Protein AF-A0A7L3LVE0-F1 (afdb_monomer)

Radius of gyration: 23.13 Å; Cα contacts (8 Å, |Δi|>4): 165; chains: 1; bounding box: 66×44×45 Å

Nearest PDB structures (foldseek):
  6qeu-assembly1_A  TM=5.286E-01  e=5.555E-09  Gallus gallus
  6qes-assembly1_A  TM=9.342E-01  e=1.674E-04  Gallus gallus
  2nlc-assembly1_A  TM=8.809E-01  e=3.636E-02  Homo sapiens
  2nle-assembly1_A  TM=8.975E-01  e=7.842E-02  Homo sapiens

Solvent-accessible surface area (backbone atoms only — not comparable to full-atom values): 6239 Å² total; per-residue (Å²): 134,84,88,87,78,82,91,73,92,66,84,82,72,74,73,85,83,84,82,83,78,78,69,42,71,45,36,51,52,29,46,74,64,70,20,47,78,36,78,48,95,66,49,62,85,71,28,41,70,63,64,46,8,65,84,67,66,21,22,12,25,26,51,49,80,72,72,52,37,40,14,62,82,76,73,24,47,71,39,57,69,87,61,86,58,91,37,78,47,87,26,50,38,98,50,88,73,31,41,14,25,84

Sequence (102 aa):
FSRRKTMRNAPVRIPFFLVGLSLPRDTLRCLGYHGFCFQSKSCPRPFAAFGTCSWNRKTCCIDTTSNFHTCHGKGGHCVPPEIKCHHEQVGLCPKGEWKCCT

Structure (mmCIF, N/CA/C/O backbone):
data_AF-A0A7L3LVE0-F1
#
_entry.id   AF-A0A7L3LVE0-F1
#
loop_
_atom_site.group_PDB
_atom_site.id
_atom_site.type_symbol
_atom_site.label_atom_id
_atom_site.label_alt_id
_atom_site.label_comp_id
_atom_site.label_asym_id
_atom_site.label_entity_id
_atom_site.label_seq_id
_atom_site.pdbx_PDB_ins_code
_atom_site.Cartn_x
_atom_site.Cartn_y
_atom_site.Cartn_z
_atom_site.occupancy
_atom_site.B_iso_or_equiv
_atom_site.auth_seq_id
_atom_site.auth_comp_id
_atom_site.auth_asym_id
_atom_site.auth_atom_id
_atom_site.pdbx_PDB_model_num
ATOM 1 N N . PHE A 1 1 ? -50.320 32.110 25.384 1.00 35.44 1 PHE A N 1
ATOM 2 C CA . PHE A 1 1 ? -50.529 30.712 24.960 1.00 35.44 1 PHE A CA 1
ATOM 3 C C . PHE A 1 1 ? -50.964 30.685 23.491 1.00 35.44 1 PHE A C 1
ATOM 5 O O . PHE A 1 1 ? -51.900 31.385 23.142 1.00 35.44 1 PHE A O 1
ATOM 12 N N . SER A 1 2 ? -50.230 29.936 22.659 1.00 35.44 2 SER A N 1
ATOM 13 C CA . SER A 1 2 ? -50.549 29.413 21.312 1.00 35.44 2 SER A CA 1
ATOM 14 C C . SER A 1 2 ? -51.183 30.304 20.227 1.00 35.44 2 SER A C 1
ATOM 16 O O . SER A 1 2 ? -52.397 30.472 20.158 1.00 35.44 2 SER A O 1
ATOM 18 N N . ARG A 1 3 ? -50.360 30.708 19.243 1.00 37.22 3 ARG A N 1
ATOM 19 C CA . ARG A 1 3 ? -50.806 31.081 17.887 1.00 37.22 3 ARG A CA 1
ATOM 20 C C . ARG A 1 3 ? -50.915 29.820 17.017 1.00 37.22 3 ARG A C 1
ATOM 22 O O . ARG A 1 3 ? -49.897 29.231 16.672 1.00 37.22 3 ARG A O 1
ATOM 29 N N . ARG A 1 4 ? -52.131 29.447 16.604 1.00 44.16 4 ARG A N 1
ATOM 30 C CA . ARG A 1 4 ? -52.355 28.606 15.414 1.00 44.16 4 ARG A CA 1
ATOM 31 C C . ARG A 1 4 ? -52.342 29.511 14.181 1.00 44.16 4 ARG A C 1
ATOM 33 O O . ARG A 1 4 ? -53.167 30.416 14.099 1.00 44.16 4 ARG A O 1
ATOM 40 N N . LYS A 1 5 ? -51.467 29.249 13.207 1.00 41.22 5 LYS A N 1
ATOM 41 C CA . LYS A 1 5 ? -51.686 29.660 11.812 1.00 41.22 5 LYS A CA 1
ATOM 42 C C . LYS A 1 5 ? -51.347 28.502 10.872 1.00 41.22 5 LYS A C 1
ATOM 44 O O . LYS A 1 5 ? -50.209 28.071 10.757 1.00 41.22 5 LYS A O 1
ATOM 49 N N . THR A 1 6 ? -52.431 28.024 10.277 1.00 39.88 6 THR A N 1
ATOM 50 C CA . THR A 1 6 ? -52.636 27.183 9.095 1.00 39.88 6 THR A CA 1
ATOM 51 C C . THR A 1 6 ? -51.527 27.178 8.042 1.00 39.88 6 THR A C 1
ATOM 53 O O . THR A 1 6 ? -51.090 28.231 7.576 1.00 39.88 6 THR A O 1
ATOM 56 N N . MET A 1 7 ? -51.196 25.958 7.611 1.00 43.03 7 MET A N 1
ATOM 57 C CA . MET A 1 7 ? -50.393 25.613 6.441 1.00 43.03 7 MET A CA 1
ATOM 58 C C . MET A 1 7 ? -51.000 26.175 5.145 1.00 43.03 7 MET A C 1
ATOM 60 O O . MET A 1 7 ? -52.186 25.992 4.876 1.00 43.03 7 MET A O 1
ATOM 64 N N . ARG A 1 8 ? -50.166 26.803 4.312 1.00 43.59 8 ARG A N 1
ATOM 65 C CA . ARG A 1 8 ? -50.382 26.911 2.863 1.00 43.59 8 ARG A CA 1
ATOM 66 C C . ARG A 1 8 ? -49.159 26.333 2.169 1.00 43.59 8 ARG A C 1
ATOM 68 O O . ARG A 1 8 ? -48.033 26.646 2.543 1.00 43.59 8 ARG A O 1
ATOM 75 N N . ASN A 1 9 ? -49.433 25.463 1.203 1.00 44.81 9 ASN A N 1
ATOM 76 C CA . ASN A 1 9 ? -48.484 24.696 0.410 1.00 44.81 9 ASN A CA 1
ATOM 77 C C . ASN A 1 9 ? -47.381 25.580 -0.184 1.00 44.81 9 ASN A C 1
ATOM 79 O O . ASN A 1 9 ? -47.632 26.371 -1.091 1.00 44.81 9 ASN A O 1
ATOM 83 N N . ALA A 1 10 ? -46.160 25.406 0.315 1.00 45.78 10 ALA A N 1
ATOM 84 C CA . ALA A 1 10 ? -44.954 25.745 -0.422 1.00 45.78 10 ALA A CA 1
ATOM 85 C C . ALA A 1 10 ? -44.569 24.522 -1.271 1.00 45.78 10 ALA A C 1
ATOM 87 O O . ALA A 1 10 ? -44.758 23.395 -0.802 1.00 45.78 10 ALA A O 1
ATOM 88 N N . PRO A 1 11 ? -44.045 24.702 -2.497 1.00 43.03 11 PRO A N 1
ATOM 89 C CA . PRO A 1 11 ? -43.507 23.591 -3.269 1.00 43.03 11 PRO A CA 1
ATOM 90 C C . PRO A 1 11 ? -42.501 22.851 -2.391 1.00 43.03 11 PRO A C 1
ATOM 92 O O . PRO A 1 11 ? -41.612 23.477 -1.807 1.00 43.03 11 PRO A O 1
ATOM 95 N N . VAL A 1 12 ? -42.682 21.536 -2.263 1.00 48.25 12 VAL A N 1
ATOM 96 C CA . VAL A 1 12 ? -41.760 20.646 -1.560 1.00 48.25 12 VAL A CA 1
ATOM 97 C C . VAL A 1 12 ? -40.427 20.732 -2.296 1.00 48.25 12 VAL A C 1
ATOM 99 O O . VAL A 1 12 ? -40.151 19.985 -3.229 1.00 48.25 12 VAL A O 1
ATOM 102 N N . ARG A 1 13 ? -39.592 21.695 -1.901 1.00 46.38 13 ARG A N 1
ATOM 103 C CA . ARG A 1 13 ? -38.156 21.630 -2.116 1.00 46.38 13 ARG A CA 1
ATOM 104 C C . ARG A 1 13 ? -37.719 20.429 -1.306 1.00 46.38 13 ARG A C 1
ATOM 106 O O . ARG A 1 13 ? -37.521 20.553 -0.102 1.00 46.38 13 ARG A O 1
ATOM 113 N N . ILE A 1 14 ? -37.669 19.274 -1.969 1.00 53.06 14 ILE A N 1
ATOM 114 C CA . ILE A 1 14 ? -37.029 18.066 -1.462 1.00 53.06 14 ILE A CA 1
ATOM 115 C C . ILE A 1 14 ? -35.660 18.539 -0.982 1.00 53.06 14 ILE A C 1
ATOM 117 O O . ILE A 1 14 ? -34.842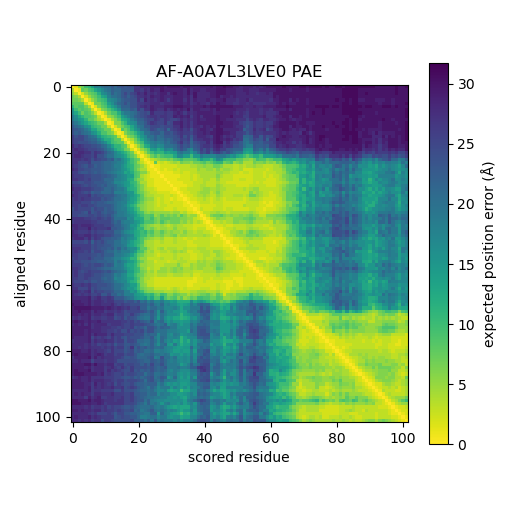 18.956 -1.810 1.00 53.06 14 ILE A O 1
ATOM 121 N N . PRO A 1 15 ? -35.425 18.615 0.335 1.00 39.47 15 PRO A N 1
ATOM 122 C CA . PRO A 1 15 ? -34.136 19.044 0.794 1.00 39.47 15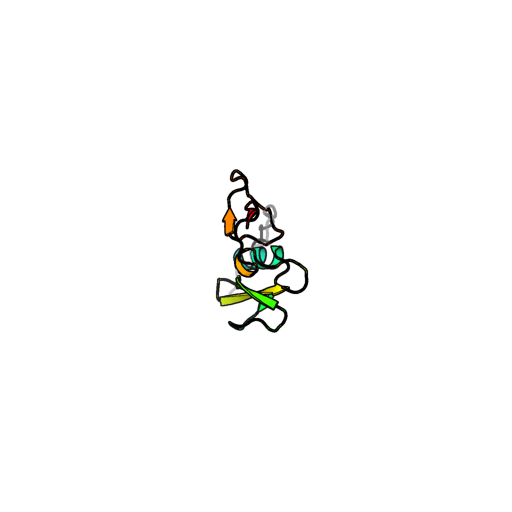 PRO A CA 1
ATOM 123 C C . PRO A 1 15 ? -33.205 17.895 0.429 1.00 39.47 15 PRO A C 1
ATOM 125 O O . PRO A 1 15 ? -33.509 16.725 0.660 1.00 39.47 15 PRO A O 1
ATOM 128 N N . PHE A 1 16 ? -32.112 18.241 -0.229 1.00 43.69 16 PHE A N 1
ATOM 129 C CA . PHE A 1 16 ? -31.069 17.344 -0.703 1.00 43.69 16 PHE A CA 1
ATOM 130 C C . PHE A 1 16 ? -30.313 16.736 0.504 1.00 43.69 16 PHE A C 1
ATOM 132 O O . PHE A 1 16 ? -29.112 16.909 0.661 1.00 43.69 16 PHE A O 1
ATOM 139 N N . PHE A 1 17 ? -31.014 16.071 1.425 1.00 40.09 17 PHE A N 1
ATOM 140 C CA . PHE A 1 17 ? -30.453 15.379 2.584 1.00 40.09 17 PHE A CA 1
ATOM 141 C C . PHE A 1 17 ? -30.149 13.925 2.213 1.00 40.09 17 PHE A C 1
ATOM 143 O O . PHE A 1 17 ? -30.757 12.996 2.728 1.00 40.09 17 PHE A O 1
ATOM 150 N N . LEU A 1 18 ? -29.182 13.734 1.314 1.00 46.06 18 LEU A N 1
ATOM 151 C CA . LEU A 1 18 ? -28.452 12.467 1.157 1.00 46.06 18 LEU A CA 1
ATOM 152 C C . LEU A 1 18 ? -26.950 12.718 0.922 1.00 46.06 18 LEU A C 1
ATOM 154 O O . LEU A 1 18 ? -26.293 11.983 0.195 1.00 46.06 18 LEU A O 1
ATOM 158 N N . VAL A 1 19 ? -26.374 13.762 1.525 1.00 46.69 19 VAL A N 1
ATOM 159 C CA . VAL A 1 19 ? -24.931 14.048 1.423 1.00 46.69 19 VAL A CA 1
ATOM 160 C C . VAL A 1 19 ? -24.346 14.162 2.827 1.00 46.69 19 VAL A C 1
ATOM 162 O O . VAL A 1 19 ? -24.137 15.251 3.345 1.00 46.69 19 VAL A O 1
ATOM 165 N N . GLY A 1 20 ? -24.157 13.025 3.498 1.00 46.66 20 GLY A N 1
ATOM 166 C CA . GLY A 1 20 ? -2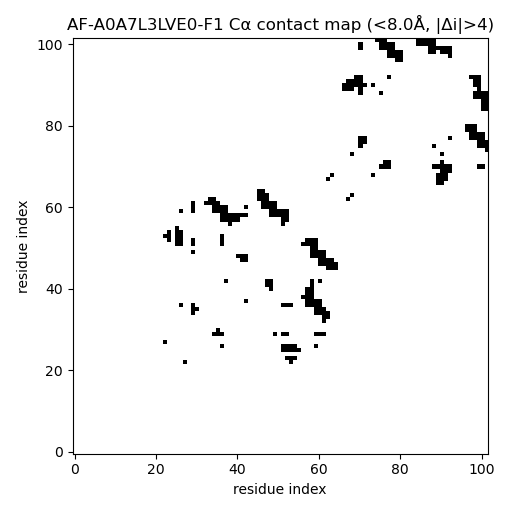3.646 13.023 4.877 1.00 46.66 20 GLY A CA 1
ATOM 167 C C . GLY A 1 20 ? -22.986 11.734 5.362 1.00 46.66 20 GLY A C 1
ATOM 168 O O . GLY A 1 20 ? -22.599 11.660 6.520 1.00 46.66 20 GLY A O 1
ATOM 169 N N . LEU A 1 21 ? -22.835 10.727 4.499 1.00 49.28 21 LEU A N 1
ATOM 170 C CA . LEU A 1 21 ? -22.185 9.447 4.815 1.00 49.28 21 LEU A CA 1
ATOM 171 C C . LEU A 1 21 ? -21.197 9.035 3.713 1.00 49.28 21 LEU A C 1
ATOM 173 O O . LEU A 1 21 ? -20.955 7.854 3.483 1.00 49.28 21 LEU A O 1
ATOM 177 N N . SER A 1 22 ? -20.621 9.999 2.992 1.00 60.75 22 SER A N 1
ATOM 178 C CA . SER A 1 22 ? -19.516 9.694 2.085 1.00 60.75 22 SER A CA 1
ATOM 179 C C . SER A 1 22 ? -18.334 9.210 2.921 1.00 60.75 22 SER A C 1
ATOM 181 O O . SER A 1 22 ? -17.810 9.966 3.744 1.00 60.75 22 SER A O 1
ATOM 183 N N . LEU A 1 23 ? -17.944 7.946 2.732 1.00 66.19 23 LEU A N 1
ATOM 184 C CA . LEU A 1 23 ? -16.758 7.379 3.364 1.00 66.19 23 LEU A CA 1
ATOM 185 C C . LEU A 1 23 ? -15.559 8.323 3.149 1.00 66.19 23 LEU A C 1
ATOM 187 O O . LEU A 1 23 ? -15.414 8.876 2.053 1.00 66.19 23 LEU A O 1
ATOM 191 N N . PRO A 1 24 ? -14.685 8.489 4.157 1.00 79.94 24 PRO A N 1
ATOM 192 C CA . PRO A 1 24 ? -13.471 9.283 4.019 1.00 79.94 24 PRO A CA 1
ATOM 193 C C . PRO A 1 24 ? -12.688 8.868 2.769 1.00 79.94 24 PRO A C 1
ATOM 195 O O . PRO A 1 24 ? -12.628 7.683 2.434 1.00 79.94 24 PRO A O 1
ATOM 198 N N . ARG A 1 25 ? -12.092 9.833 2.061 1.00 81.50 25 ARG A N 1
ATOM 199 C CA . ARG A 1 25 ? -11.398 9.585 0.781 1.00 81.50 25 ARG A CA 1
ATOM 200 C C . ARG A 1 25 ? -10.275 8.551 0.922 1.00 81.50 25 ARG A C 1
ATOM 202 O O . ARG A 1 25 ? -10.044 7.752 0.021 1.00 81.50 25 ARG A O 1
ATOM 209 N N . ASP A 1 26 ? -9.613 8.552 2.070 1.00 80.38 26 ASP A N 1
ATOM 210 C CA . ASP A 1 26 ? -8.616 7.580 2.513 1.00 80.38 26 ASP A CA 1
ATOM 211 C C . ASP A 1 26 ? -9.214 6.183 2.750 1.00 80.38 26 ASP A C 1
ATOM 213 O O . ASP A 1 26 ? -8.626 5.183 2.340 1.00 80.38 26 ASP A O 1
ATOM 217 N N . THR A 1 27 ? -10.420 6.099 3.313 1.00 81.88 27 THR A N 1
ATOM 218 C CA . THR A 1 27 ? -11.155 4.832 3.454 1.00 81.88 27 THR A CA 1
ATOM 219 C C . THR A 1 27 ? -11.604 4.283 2.101 1.00 81.88 27 THR A C 1
ATOM 221 O O . THR A 1 27 ? -11.424 3.097 1.844 1.00 81.88 27 THR A O 1
ATOM 224 N N . LEU A 1 28 ? -12.133 5.128 1.210 1.00 83.25 28 LEU A N 1
ATOM 225 C CA . LEU A 1 28 ? -12.496 4.719 -0.154 1.00 83.25 28 LEU A CA 1
ATOM 226 C C . LEU A 1 28 ? -11.281 4.200 -0.921 1.00 83.25 28 LEU A C 1
ATOM 228 O O . LEU A 1 28 ? -11.349 3.159 -1.567 1.00 83.25 28 LEU A O 1
ATOM 232 N N . ARG A 1 29 ? -10.148 4.896 -0.803 1.00 81.00 29 ARG A N 1
ATOM 233 C CA . ARG A 1 29 ? -8.885 4.468 -1.400 1.00 81.00 29 ARG A CA 1
ATOM 234 C C . ARG A 1 29 ? -8.422 3.123 -0.837 1.00 81.00 29 ARG A C 1
ATOM 236 O O . ARG A 1 29 ? -8.009 2.279 -1.616 1.00 81.00 29 ARG A O 1
ATOM 243 N N . CYS A 1 30 ? -8.528 2.906 0.475 1.00 84.44 30 CYS A N 1
ATOM 244 C CA . CYS A 1 30 ? -8.194 1.627 1.106 1.00 84.44 30 CYS A CA 1
ATOM 245 C C . CYS A 1 30 ? -9.043 0.467 0.562 1.00 84.44 30 CYS A C 1
ATOM 247 O O . CYS A 1 30 ? -8.502 -0.563 0.165 1.00 84.44 30 CYS A O 1
ATOM 249 N N . LEU A 1 31 ? -10.361 0.669 0.471 1.00 81.88 31 LEU A N 1
ATOM 250 C CA . LEU A 1 31 ? -11.291 -0.316 -0.086 1.00 81.88 31 LEU A CA 1
ATOM 251 C C . LEU A 1 31 ? -11.015 -0.601 -1.569 1.00 81.88 31 LEU A C 1
ATOM 253 O O . LEU A 1 31 ? -11.130 -1.744 -1.999 1.00 81.88 31 LEU A O 1
ATOM 257 N N . GLY A 1 32 ? -10.601 0.413 -2.339 1.00 77.12 32 GLY A N 1
ATOM 258 C CA . GLY A 1 32 ? -10.193 0.252 -3.739 1.00 77.12 32 GLY A CA 1
ATOM 259 C C . GLY A 1 32 ? -8.969 -0.652 -3.930 1.00 77.12 32 GLY A C 1
ATOM 260 O O . GLY A 1 32 ? -8.818 -1.249 -4.988 1.00 77.12 32 GLY A O 1
ATOM 261 N N . TYR A 1 33 ? -8.132 -0.806 -2.900 1.00 73.69 33 TYR A N 1
ATOM 262 C CA . TYR A 1 33 ? -7.020 -1.763 -2.875 1.00 73.69 33 TYR A CA 1
ATOM 263 C C . TYR A 1 33 ? -7.407 -3.111 -2.247 1.00 73.69 33 TYR A C 1
ATOM 265 O O . TYR A 1 33 ? -6.532 -3.845 -1.794 1.00 73.69 33 TYR A O 1
ATOM 273 N N . HIS A 1 34 ? -8.707 -3.425 -2.164 1.00 78.06 34 HIS A N 1
ATOM 274 C CA . HIS A 1 34 ? -9.234 -4.597 -1.451 1.00 78.06 34 HIS A CA 1
ATOM 275 C C . HIS A 1 34 ? -8.788 -4.667 0.022 1.00 78.06 34 HIS A C 1
ATOM 277 O O . HIS A 1 34 ? -8.765 -5.733 0.634 1.00 78.06 34 HIS A O 1
ATOM 283 N N . GLY A 1 35 ? -8.422 -3.519 0.597 1.00 81.62 35 GLY A N 1
ATOM 284 C CA . GLY A 1 35 ? -8.022 -3.398 1.988 1.00 81.62 35 GLY A CA 1
ATOM 285 C C . GLY A 1 35 ? -9.194 -3.096 2.908 1.00 81.62 35 GLY A C 1
ATOM 286 O O . GLY A 1 35 ? -10.263 -2.662 2.481 1.00 81.62 35 GLY A O 1
ATOM 287 N N . PHE A 1 36 ? -8.971 -3.267 4.206 1.00 86.31 36 PHE A N 1
ATOM 288 C CA . PHE A 1 36 ? -9.919 -2.896 5.249 1.00 86.31 36 PHE A CA 1
ATOM 289 C C . PHE A 1 36 ? -9.281 -1.970 6.282 1.00 86.31 36 PHE A C 1
ATOM 291 O O . PHE A 1 36 ? -8.070 -1.955 6.495 1.00 86.31 36 PHE A O 1
ATOM 298 N N . CYS A 1 37 ? -10.117 -1.192 6.963 1.00 88.25 37 CYS A N 1
ATOM 299 C CA . CYS A 1 37 ? -9.668 -0.315 8.034 1.00 88.25 37 CYS A CA 1
ATOM 300 C C . CYS A 1 37 ? -9.555 -1.048 9.363 1.00 88.25 37 CYS A C 1
ATOM 302 O O . CYS A 1 37 ? -10.569 -1.418 9.956 1.00 88.25 37 CYS A O 1
ATOM 304 N N . PHE A 1 38 ? -8.338 -1.154 9.882 1.00 90.62 38 PHE A N 1
ATOM 305 C CA . PHE A 1 38 ? -8.060 -1.734 11.185 1.00 90.62 38 PHE A CA 1
ATOM 306 C C . PHE A 1 38 ? -7.755 -0.657 12.221 1.00 90.62 38 PHE A C 1
ATOM 308 O O . PHE A 1 38 ? -7.047 0.314 11.960 1.00 90.62 38 PHE A O 1
ATOM 315 N N . GLN A 1 39 ? -8.319 -0.805 13.417 1.00 86.00 39 GLN A N 1
ATOM 316 C CA . GLN A 1 39 ? -8.208 0.216 14.458 1.00 86.00 39 GLN A CA 1
ATOM 317 C C . GLN A 1 39 ? -6.793 0.330 15.041 1.00 86.00 39 GLN A C 1
ATOM 319 O O . GLN A 1 39 ? -6.410 1.402 15.503 1.00 86.00 39 GLN A O 1
ATOM 324 N N . SER A 1 40 ? -6.010 -0.745 14.996 1.00 85.38 40 SER A N 1
ATOM 325 C CA . SER A 1 40 ? -4.644 -0.769 15.519 1.00 85.38 40 SER A CA 1
ATOM 326 C C . SER A 1 40 ? -3.623 -0.289 14.490 1.00 85.38 40 SER A C 1
ATOM 328 O O . SER A 1 40 ? -3.864 -0.319 13.285 1.00 85.38 40 SER A O 1
ATOM 330 N N . LYS A 1 41 ? -2.432 0.093 14.968 1.00 75.56 41 LYS A N 1
ATOM 331 C CA . LYS A 1 41 ? -1.282 0.464 14.119 1.00 75.56 41 LYS A CA 1
ATOM 332 C C . LYS A 1 41 ? -0.672 -0.716 13.351 1.00 75.56 41 LYS A C 1
ATOM 334 O O . LYS A 1 41 ? 0.075 -0.510 12.403 1.00 75.56 41 LYS A O 1
ATOM 339 N N . SER A 1 42 ? -0.975 -1.941 13.773 1.00 79.06 42 SER A N 1
ATOM 340 C CA . SER A 1 42 ? -0.408 -3.172 13.225 1.00 79.06 42 SER A CA 1
ATOM 341 C C . SER A 1 42 ? -1.524 -4.033 12.656 1.00 79.06 42 SER A C 1
ATOM 343 O O . SER A 1 42 ? -2.501 -4.307 13.352 1.00 79.06 42 SER A O 1
ATOM 345 N N . CYS A 1 43 ? -1.378 -4.451 11.401 1.00 83.06 43 CYS A N 1
ATOM 346 C CA . CYS A 1 43 ? -2.325 -5.347 10.753 1.00 83.06 43 CYS A CA 1
ATOM 347 C C . CYS A 1 43 ? -2.122 -6.791 11.235 1.00 83.06 43 CYS A C 1
ATOM 349 O O . CYS A 1 43 ? -0.978 -7.205 11.451 1.00 83.06 43 CYS A O 1
ATOM 351 N N . PRO A 1 44 ? -3.203 -7.568 11.415 1.00 82.88 44 PRO A N 1
ATOM 352 C CA . PRO A 1 44 ? -3.081 -8.995 11.676 1.00 82.88 44 PRO A CA 1
ATOM 353 C C . PRO A 1 44 ? -2.479 -9.689 10.452 1.00 82.88 44 PRO A C 1
ATOM 355 O O . PRO A 1 44 ? -2.757 -9.304 9.319 1.00 82.88 44 PRO A O 1
ATOM 358 N N . ARG A 1 45 ? -1.679 -10.739 10.656 1.00 78.31 45 ARG A N 1
ATOM 359 C CA . ARG A 1 45 ? -1.236 -11.577 9.533 1.00 78.31 45 ARG A CA 1
ATOM 360 C C . ARG A 1 45 ? -2.457 -12.286 8.917 1.00 78.31 45 ARG A C 1
ATOM 362 O O . ARG A 1 45 ? -3.324 -12.712 9.678 1.00 78.31 45 ARG A O 1
ATOM 369 N N . PRO A 1 46 ? -2.531 -12.425 7.583 1.00 74.94 46 PRO A N 1
ATOM 370 C CA . PRO A 1 46 ? -1.485 -12.144 6.597 1.00 74.94 46 PRO A CA 1
ATOM 371 C C . PRO A 1 46 ? -1.630 -10.773 5.892 1.00 74.94 46 PRO A C 1
ATOM 373 O O . PRO A 1 46 ? -1.213 -10.597 4.747 1.00 74.94 46 PRO A O 1
ATOM 376 N N . PHE A 1 47 ? -2.224 -9.786 6.562 1.00 80.56 47 PHE A N 1
ATOM 377 C CA . PHE A 1 47 ? -2.448 -8.450 6.016 1.00 80.56 47 PHE A CA 1
ATOM 378 C C . PHE A 1 47 ? -1.287 -7.511 6.357 1.00 80.56 47 PHE A C 1
ATOM 380 O O . PHE A 1 47 ? -0.749 -7.546 7.467 1.00 80.56 47 PHE A O 1
ATOM 387 N N . ALA A 1 48 ? -0.918 -6.636 5.422 1.00 80.94 48 ALA A N 1
ATOM 388 C CA . ALA A 1 48 ? 0.113 -5.625 5.637 1.00 80.94 48 ALA A CA 1
ATOM 389 C C . ALA A 1 48 ? -0.487 -4.224 5.739 1.00 80.94 48 ALA A C 1
ATOM 391 O O . ALA A 1 48 ? -1.488 -3.903 5.097 1.00 80.94 48 ALA A O 1
ATOM 392 N N . ALA A 1 49 ? 0.160 -3.380 6.542 1.00 84.44 49 ALA A N 1
ATOM 393 C CA . ALA A 1 49 ? -0.204 -1.979 6.665 1.00 84.44 49 ALA A CA 1
ATOM 394 C C . ALA A 1 49 ? 0.136 -1.225 5.373 1.00 84.44 49 ALA A C 1
ATOM 396 O O . ALA A 1 49 ? 1.284 -1.207 4.930 1.00 84.44 49 ALA A O 1
ATOM 397 N N . PHE A 1 50 ? -0.866 -0.575 4.794 1.00 77.06 50 PHE A N 1
ATOM 398 C CA . PHE A 1 50 ? -0.787 0.183 3.554 1.00 77.06 50 PHE A CA 1
ATOM 399 C C . PHE A 1 50 ? -1.385 1.577 3.747 1.00 77.06 50 PHE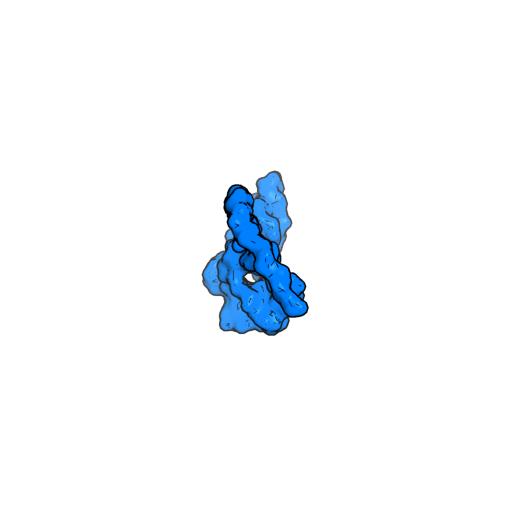 A C 1
ATOM 401 O O . PHE A 1 50 ? -2.475 1.905 3.283 1.00 77.06 50 PHE A O 1
ATOM 408 N N . GLY A 1 51 ? -0.656 2.416 4.480 1.00 82.44 51 GLY A N 1
ATOM 409 C CA . GLY A 1 51 ? -1.113 3.755 4.838 1.00 82.44 51 GLY A CA 1
ATOM 410 C C . GLY A 1 51 ? -2.238 3.739 5.875 1.00 82.44 51 GLY A C 1
ATOM 411 O O . GLY A 1 51 ? -2.366 2.820 6.687 1.00 82.44 51 GLY A O 1
ATOM 412 N N . THR A 1 52 ? -3.046 4.793 5.869 1.00 85.12 52 THR A N 1
ATOM 413 C CA . THR A 1 52 ? -4.042 5.068 6.906 1.00 85.12 52 THR A CA 1
ATOM 414 C C . THR A 1 52 ? -5.423 5.311 6.308 1.00 85.12 52 THR A C 1
ATOM 416 O O . THR A 1 52 ? -5.560 5.632 5.130 1.00 85.12 52 THR A O 1
ATOM 419 N N . CYS A 1 53 ? -6.456 5.139 7.125 1.00 83.81 53 CYS A N 1
ATOM 420 C CA . CYS A 1 53 ? -7.842 5.369 6.752 1.00 83.81 53 CYS A CA 1
ATOM 421 C C . CYS A 1 53 ? -8.663 5.937 7.929 1.00 83.81 53 CYS A C 1
ATOM 423 O O . CYS A 1 53 ? -8.159 6.072 9.050 1.00 83.81 53 CYS A O 1
ATOM 425 N N . SER A 1 54 ? -9.942 6.261 7.702 1.00 85.19 54 SER A N 1
ATOM 426 C CA . SER A 1 54 ? -10.813 6.926 8.678 1.00 85.19 54 SER A CA 1
ATOM 427 C C . SER A 1 54 ? -10.226 8.241 9.227 1.00 85.19 54 SER A C 1
ATOM 429 O O . SER A 1 54 ? -10.076 8.390 10.444 1.00 85.19 54 SER A O 1
ATOM 431 N N . TRP A 1 55 ? -9.901 9.188 8.341 1.00 82.75 55 TRP A N 1
ATOM 432 C CA . TRP A 1 55 ? -9.216 10.452 8.657 1.00 82.75 55 TRP A CA 1
ATOM 433 C C . TRP A 1 55 ? -7.849 10.238 9.310 1.00 82.75 55 TRP A C 1
ATOM 435 O O . TRP A 1 55 ? -7.511 10.875 10.308 1.00 82.75 55 TRP A O 1
ATOM 445 N N . ASN A 1 56 ? -7.069 9.306 8.767 1.00 79.75 56 ASN A N 1
ATOM 446 C CA . ASN A 1 56 ? -5.748 8.931 9.277 1.00 79.75 56 ASN A CA 1
ATOM 447 C C . ASN A 1 56 ? -5.719 8.379 10.717 1.00 79.75 56 ASN A C 1
ATOM 449 O O . ASN A 1 56 ? -4.658 8.316 11.335 1.00 79.75 56 ASN A O 1
ATOM 453 N N . ARG A 1 57 ? -6.870 7.978 11.272 1.00 84.06 57 ARG A N 1
ATOM 454 C CA . ARG A 1 57 ? -6.963 7.443 12.644 1.00 84.06 57 ARG A CA 1
ATOM 455 C C . ARG A 1 57 ? -6.789 5.931 12.720 1.00 84.06 57 ARG A C 1
ATOM 457 O O . ARG A 1 57 ? -6.510 5.408 13.793 1.00 84.06 57 ARG A O 1
ATOM 464 N N . LYS A 1 58 ? -7.013 5.238 11.607 1.00 89.38 58 LYS A N 1
ATOM 465 C CA . LYS A 1 58 ? -6.953 3.781 11.482 1.00 89.38 58 LYS A CA 1
ATOM 466 C C . LYS A 1 58 ? -5.898 3.399 10.452 1.00 89.38 58 LYS A C 1
ATOM 468 O O . LYS A 1 58 ? -5.536 4.209 9.600 1.00 89.38 58 LYS A O 1
ATOM 473 N N . THR A 1 59 ? -5.429 2.164 10.511 1.00 88.06 59 THR A N 1
ATOM 474 C CA . THR A 1 59 ? -4.483 1.618 9.535 1.00 88.06 59 THR A CA 1
ATOM 475 C C . THR A 1 59 ? -5.261 0.948 8.417 1.00 88.06 59 THR A C 1
ATOM 477 O O . THR A 1 59 ? -6.197 0.195 8.684 1.00 88.06 59 THR A O 1
ATOM 480 N N . CYS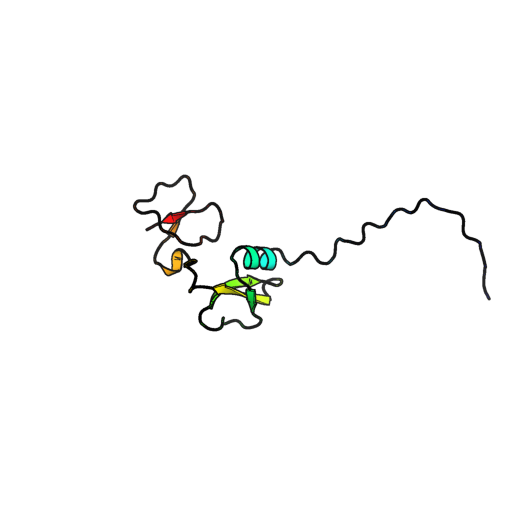 A 1 60 ? -4.896 1.215 7.167 1.00 88.12 60 CYS A N 1
ATOM 481 C CA . CYS A 1 60 ? -5.425 0.443 6.052 1.00 88.12 60 CYS A CA 1
ATOM 482 C C . CYS A 1 60 ? -4.632 -0.862 5.950 1.00 88.12 60 CYS A C 1
ATOM 484 O O . CYS A 1 60 ? -3.412 -0.825 5.818 1.00 88.12 60 CYS A O 1
ATOM 486 N N . CYS A 1 61 ? -5.305 -2.001 6.045 1.00 87.44 61 CYS A N 1
ATOM 487 C CA . CYS A 1 61 ? -4.704 -3.323 5.966 1.00 87.44 61 CYS A CA 1
ATOM 488 C C . CYS A 1 61 ? -5.112 -3.979 4.654 1.00 87.44 61 CYS A C 1
ATOM 490 O O . CYS A 1 61 ? -6.301 -4.174 4.420 1.00 87.44 61 CYS A O 1
ATOM 492 N N . ILE A 1 62 ? -4.139 -4.311 3.810 1.00 84.12 62 ILE A N 1
ATOM 493 C CA . ILE A 1 62 ? -4.372 -4.988 2.528 1.00 84.12 62 ILE A CA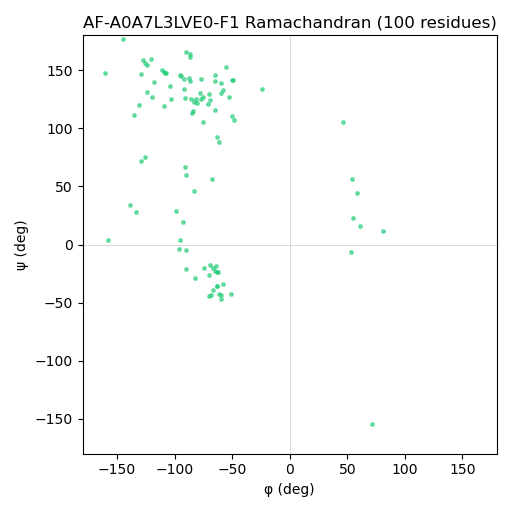 1
ATOM 494 C C . ILE A 1 62 ? -3.912 -6.437 2.613 1.00 84.12 62 ILE A C 1
ATOM 496 O O . ILE A 1 62 ? -2.961 -6.752 3.336 1.00 84.12 62 ILE A O 1
ATOM 500 N N . ASP A 1 63 ? -4.598 -7.318 1.893 1.00 80.25 63 ASP A N 1
ATOM 501 C CA . ASP A 1 63 ? -4.211 -8.721 1.816 1.00 80.25 63 ASP A CA 1
ATOM 502 C C . ASP A 1 63 ? -2.929 -8.856 0.991 1.00 80.25 63 ASP A C 1
ATOM 504 O O . ASP A 1 63 ? -2.871 -8.446 -0.167 1.00 80.25 63 ASP A O 1
ATOM 508 N N . THR A 1 64 ? -1.882 -9.410 1.605 1.00 68.06 64 THR A N 1
ATOM 509 C CA . THR A 1 64 ? -0.611 -9.672 0.913 1.00 68.06 64 THR A CA 1
ATOM 510 C C . THR A 1 64 ? -0.488 -11.098 0.398 1.00 68.06 64 THR A C 1
ATOM 512 O O . THR A 1 64 ? 0.490 -11.408 -0.280 1.00 68.06 64 THR A O 1
ATOM 515 N N . THR A 1 65 ? -1.469 -11.959 0.681 1.00 61.72 65 THR A N 1
ATOM 516 C CA . THR A 1 65 ? -1.517 -13.335 0.164 1.00 61.72 65 THR A CA 1
ATOM 517 C C . THR A 1 65 ? -2.091 -13.400 -1.243 1.00 61.72 65 THR A C 1
ATOM 519 O O . THR A 1 65 ? -1.699 -14.254 -2.035 1.00 61.72 65 THR A O 1
ATOM 522 N N . SER A 1 66 ? -2.968 -12.464 -1.599 1.00 55.84 66 SER A N 1
ATOM 523 C CA . SER A 1 66 ? -3.648 -12.434 -2.887 1.00 55.84 66 SER A CA 1
ATOM 524 C C . SER A 1 66 ? -2.868 -11.628 -3.936 1.00 55.84 66 SER A C 1
ATOM 526 O O . SER A 1 66 ? -3.383 -10.637 -4.423 1.00 55.84 66 SER A O 1
ATOM 528 N N . ASN A 1 67 ? -1.623 -11.984 -4.277 1.00 55.19 67 ASN A N 1
ATOM 529 C CA . ASN A 1 67 ? -0.803 -11.384 -5.362 1.00 55.19 67 ASN A CA 1
ATOM 530 C C . ASN A 1 67 ? -0.604 -9.840 -5.383 1.00 55.19 67 ASN A C 1
ATOM 532 O O . ASN A 1 67 ? 0.213 -9.347 -6.163 1.00 55.19 67 ASN A O 1
ATOM 536 N N . PHE A 1 68 ? -1.263 -9.063 -4.521 1.00 56.84 68 PHE A N 1
ATOM 537 C CA . PHE A 1 68 ? -1.209 -7.603 -4.415 1.00 56.84 68 PHE A CA 1
ATOM 538 C C . PHE A 1 68 ? -0.004 -7.152 -3.586 1.00 56.84 68 PHE A C 1
ATOM 540 O O . PHE A 1 68 ? -0.104 -6.306 -2.696 1.00 56.84 68 PHE A O 1
ATOM 547 N N . HIS A 1 69 ? 1.164 -7.731 -3.853 1.00 64.19 69 HIS A N 1
ATOM 548 C CA . HIS A 1 69 ? 2.386 -7.270 -3.216 1.00 64.19 69 HIS A CA 1
ATOM 549 C C . HIS A 1 69 ? 2.602 -5.802 -3.582 1.00 64.19 69 HIS A C 1
ATOM 551 O O . HIS A 1 69 ? 2.518 -5.412 -4.749 1.00 64.19 69 HIS A O 1
ATOM 557 N N . THR A 1 70 ? 2.858 -4.964 -2.584 1.00 69.44 70 THR A N 1
ATOM 558 C CA . THR A 1 70 ? 3.270 -3.589 -2.848 1.00 69.44 70 THR A CA 1
ATOM 559 C C . THR A 1 70 ? 4.563 -3.632 -3.650 1.00 69.44 70 THR A C 1
ATOM 561 O O . THR A 1 70 ? 5.434 -4.458 -3.374 1.00 69.44 70 THR A O 1
ATOM 564 N N . CYS A 1 71 ? 4.692 -2.757 -4.648 1.00 75.31 71 CYS A N 1
ATOM 565 C CA . CYS A 1 71 ? 5.873 -2.735 -5.512 1.00 75.31 71 CYS A CA 1
ATOM 566 C C . CYS A 1 71 ? 7.174 -2.691 -4.697 1.00 75.31 71 CYS A C 1
ATOM 568 O O . CYS A 1 71 ? 8.107 -3.461 -4.912 1.00 75.31 71 CYS A O 1
ATOM 570 N N . HIS A 1 72 ? 7.157 -1.859 -3.657 1.00 68.00 72 HIS A N 1
ATOM 571 C CA . HIS A 1 72 ? 8.257 -1.708 -2.721 1.00 68.00 72 HIS A CA 1
ATOM 572 C C . HIS A 1 72 ? 8.560 -2.987 -1.922 1.00 68.00 72 HIS A C 1
ATOM 574 O O . HIS A 1 72 ? 9.719 -3.292 -1.668 1.00 68.00 72 HIS A O 1
ATOM 580 N N . GLY A 1 73 ? 7.539 -3.774 -1.565 1.00 64.38 73 GLY A N 1
ATOM 581 C CA . GLY A 1 73 ? 7.704 -5.030 -0.827 1.00 64.38 73 GLY A CA 1
ATOM 582 C C . GLY A 1 73 ? 8.425 -6.127 -1.615 1.00 64.38 73 GLY A C 1
ATOM 583 O O . GLY A 1 73 ? 8.983 -7.035 -1.006 1.00 64.38 73 GLY A O 1
ATOM 584 N N . LYS A 1 74 ? 8.456 -6.030 -2.951 1.00 68.56 74 LYS A N 1
ATOM 585 C CA . LYS A 1 74 ? 9.221 -6.923 -3.839 1.00 68.56 74 LYS A CA 1
ATOM 586 C C . LYS A 1 74 ? 10.601 -6.373 -4.230 1.00 68.56 74 LYS A C 1
ATOM 588 O O . LYS A 1 74 ? 11.293 -7.004 -5.021 1.00 68.56 74 LYS A O 1
ATOM 593 N N . GLY A 1 75 ? 11.004 -5.216 -3.697 1.00 70.31 75 GLY A N 1
ATOM 594 C CA . GLY A 1 75 ? 12.239 -4.528 -4.095 1.00 70.31 75 GLY A CA 1
ATOM 595 C C . GLY A 1 75 ? 12.111 -3.710 -5.385 1.00 70.31 75 GLY A C 1
ATOM 596 O O . GLY A 1 75 ? 13.119 -3.267 -5.926 1.00 70.31 75 GLY A O 1
ATOM 597 N N . GLY A 1 76 ? 10.887 -3.500 -5.875 1.00 82.38 76 GLY A N 1
ATOM 598 C CA . GLY A 1 76 ? 10.604 -2.663 -7.035 1.00 82.38 76 GLY A CA 1
ATOM 599 C C . GLY A 1 76 ? 10.417 -1.186 -6.689 1.00 82.38 76 GLY A C 1
ATOM 600 O O . GLY A 1 76 ? 10.175 -0.797 -5.540 1.00 82.38 76 GLY A O 1
ATOM 601 N N . HIS A 1 77 ? 10.490 -0.350 -7.717 1.00 86.12 77 HIS A N 1
ATOM 602 C CA . HIS A 1 77 ? 10.247 1.084 -7.657 1.00 86.12 77 HIS A CA 1
ATOM 603 C C . HIS A 1 77 ? 9.059 1.458 -8.549 1.00 86.12 77 HIS A C 1
ATOM 605 O O . HIS A 1 77 ? 8.869 0.923 -9.639 1.00 86.12 77 HIS A O 1
ATOM 611 N N . CYS A 1 78 ? 8.228 2.375 -8.058 1.00 85.81 78 CYS A N 1
ATOM 612 C CA . CYS A 1 78 ? 7.065 2.853 -8.794 1.00 85.81 78 CYS A CA 1
ATOM 613 C C . CYS A 1 78 ? 7.464 3.996 -9.718 1.00 85.81 78 CYS A C 1
ATOM 615 O O . CYS A 1 78 ? 7.981 5.009 -9.242 1.00 85.81 78 CYS A O 1
ATOM 617 N N . VAL A 1 79 ? 7.160 3.863 -11.005 1.00 87.81 79 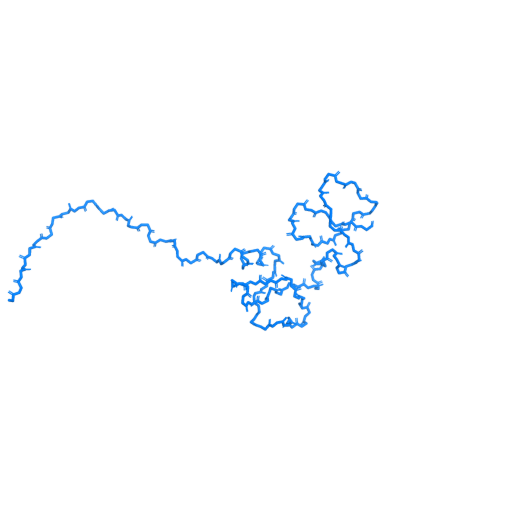VAL A N 1
ATOM 618 C CA . VAL A 1 79 ? 7.446 4.881 -12.019 1.00 87.81 79 VAL A CA 1
ATOM 619 C C . VAL A 1 79 ? 6.177 5.297 -12.768 1.00 87.81 79 VAL A C 1
ATOM 621 O O . VAL A 1 79 ? 5.221 4.519 -12.849 1.00 87.81 79 VAL A O 1
ATOM 624 N N . PRO A 1 80 ? 6.138 6.522 -13.320 1.00 87.44 80 PRO A N 1
ATOM 625 C CA . PRO A 1 80 ? 5.099 6.936 -14.254 1.00 87.44 80 PRO A CA 1
ATOM 626 C C . PRO A 1 80 ? 4.997 5.991 -15.462 1.00 87.44 80 PRO A C 1
ATOM 628 O O . PRO A 1 80 ? 6.006 5.408 -15.866 1.00 87.44 80 PRO A O 1
ATOM 631 N N . PRO A 1 81 ? 3.813 5.873 -16.086 1.00 83.81 81 PRO A N 1
ATOM 632 C CA . PRO A 1 81 ? 3.602 4.983 -17.226 1.00 83.81 81 PRO A CA 1
ATOM 633 C C . PRO A 1 81 ? 4.425 5.369 -18.464 1.00 83.81 81 PRO A C 1
ATOM 635 O O . PRO A 1 81 ? 4.618 4.524 -19.337 1.00 83.81 81 PRO 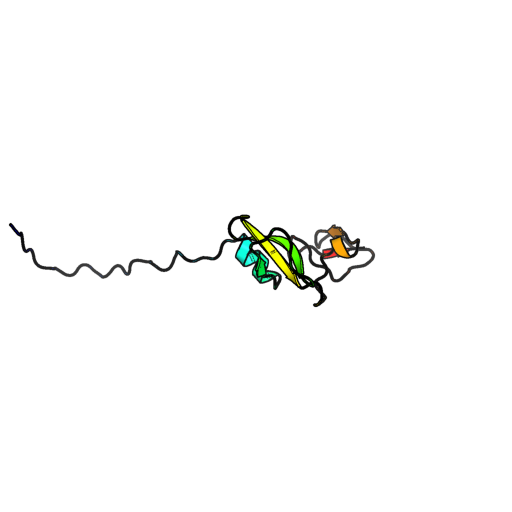A O 1
ATOM 638 N N . GLU A 1 82 ? 4.924 6.610 -18.544 1.00 86.12 82 GLU A N 1
ATOM 639 C CA . GLU A 1 82 ? 5.797 7.053 -19.637 1.00 86.12 82 GLU A CA 1
ATOM 640 C C . GLU A 1 82 ? 7.226 6.489 -19.535 1.00 86.12 82 GLU A C 1
ATOM 642 O O . GLU A 1 82 ? 7.948 6.453 -20.535 1.00 86.12 82 GLU A O 1
ATOM 647 N N . ILE A 1 83 ? 7.653 6.046 -18.345 1.00 84.75 83 ILE A N 1
ATOM 648 C CA . ILE A 1 83 ? 8.993 5.493 -18.135 1.00 84.75 83 ILE A CA 1
ATOM 649 C C . ILE A 1 83 ? 9.012 4.027 -18.573 1.00 84.75 83 ILE A C 1
ATOM 651 O O . ILE A 1 83 ? 8.236 3.200 -18.095 1.00 84.75 83 ILE A O 1
ATOM 655 N N . LYS A 1 84 ? 9.940 3.688 -19.476 1.00 83.88 84 LYS A N 1
ATOM 656 C CA . LYS A 1 84 ? 10.180 2.299 -19.878 1.00 83.88 84 LYS A CA 1
ATOM 657 C C . LYS A 1 84 ? 10.947 1.560 -18.792 1.00 83.88 84 LYS A C 1
ATOM 659 O O . LYS A 1 84 ? 12.031 1.980 -18.396 1.00 83.88 84 LYS A O 1
ATOM 664 N N . CYS A 1 85 ? 10.399 0.431 -18.374 1.00 84.38 85 CYS A N 1
ATOM 665 C CA . CYS A 1 85 ? 11.006 -0.427 -17.370 1.00 84.38 85 CYS A CA 1
ATOM 666 C C . CYS A 1 85 ? 11.812 -1.544 -18.012 1.00 84.38 85 CYS A C 1
ATOM 668 O O . CYS A 1 85 ? 11.440 -2.050 -19.070 1.00 84.38 85 CYS A O 1
ATOM 670 N N . HIS A 1 86 ? 12.908 -1.931 -17.358 1.00 78.12 86 HIS A N 1
ATOM 671 C CA . HIS A 1 86 ? 13.708 -3.067 -17.798 1.00 78.12 86 HIS A CA 1
ATOM 672 C C . HIS A 1 86 ? 12.953 -4.382 -17.562 1.00 78.12 86 HIS A C 1
ATOM 674 O O . HIS A 1 86 ? 12.891 -5.215 -18.462 1.00 78.12 86 HIS A O 1
ATOM 680 N N . HIS A 1 87 ? 12.332 -4.548 -16.388 1.00 81.50 87 HIS A N 1
ATOM 681 C CA . HIS A 1 87 ? 11.303 -5.557 -16.135 1.00 81.50 87 HIS A CA 1
ATOM 682 C C . HIS A 1 87 ? 10.085 -4.915 -15.458 1.00 81.50 87 HIS A C 1
ATOM 684 O O . HIS A 1 87 ? 10.182 -4.345 -14.370 1.00 81.50 87 HIS A O 1
ATOM 690 N N . GLU A 1 88 ? 8.923 -5.013 -16.108 1.00 79.81 88 GLU A N 1
ATOM 691 C CA . GLU A 1 88 ? 7.641 -4.642 -15.503 1.00 79.81 88 GLU A CA 1
ATOM 692 C C . GLU A 1 88 ? 7.205 -5.768 -14.550 1.00 79.81 88 GLU A C 1
ATOM 694 O O . GLU A 1 88 ? 7.145 -6.935 -14.940 1.00 79.81 88 GLU A O 1
ATOM 699 N N . GLN A 1 89 ? 6.931 -5.430 -13.290 1.00 72.06 89 GLN A N 1
ATOM 700 C CA . GLN A 1 89 ? 6.457 -6.373 -12.279 1.00 72.06 89 GLN A CA 1
ATOM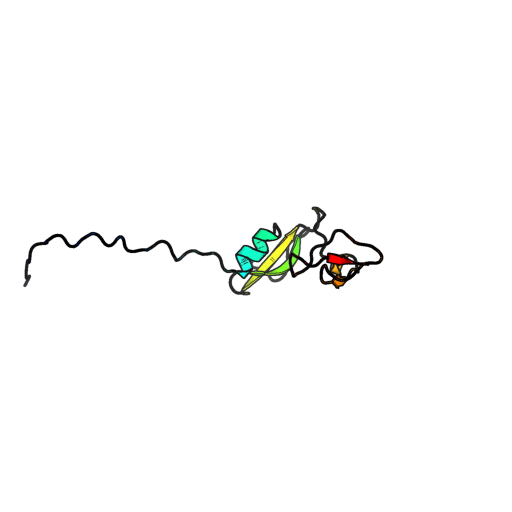 701 C C . GLN A 1 89 ? 5.008 -6.100 -11.894 1.00 72.06 89 GLN A C 1
ATOM 703 O O . GLN A 1 89 ? 4.542 -4.963 -11.841 1.00 72.06 89 GLN A O 1
ATOM 708 N N . VAL A 1 90 ? 4.305 -7.168 -11.517 1.00 68.69 90 VAL A N 1
ATOM 709 C CA . VAL A 1 90 ? 2.992 -7.056 -10.881 1.00 68.69 90 VAL A CA 1
ATOM 710 C C . VAL A 1 90 ? 3.189 -6.618 -9.429 1.00 68.69 90 VAL A C 1
ATOM 712 O O . VAL A 1 90 ? 3.619 -7.410 -8.577 1.00 68.69 90 VAL A O 1
ATOM 715 N N . GLY A 1 91 ? 2.879 -5.349 -9.158 1.00 72.06 91 GLY A N 1
ATOM 716 C CA . GLY A 1 91 ? 2.923 -4.767 -7.824 1.00 72.06 91 GLY A CA 1
ATOM 717 C C . GLY A 1 91 ? 2.101 -3.486 -7.706 1.00 72.06 91 GLY A C 1
ATOM 718 O O . GLY A 1 91 ? 1.983 -2.716 -8.657 1.00 72.06 91 GLY A O 1
ATOM 719 N N . LEU A 1 92 ? 1.525 -3.252 -6.525 1.00 72.88 92 LEU A N 1
ATOM 720 C CA . LEU A 1 92 ? 0.710 -2.064 -6.268 1.00 72.88 92 LEU A CA 1
ATOM 721 C C . LEU A 1 92 ? 1.584 -0.827 -6.039 1.00 72.88 92 LEU A C 1
ATOM 723 O O . LEU A 1 92 ? 2.484 -0.838 -5.189 1.00 72.88 92 LEU A O 1
ATOM 727 N N . CYS A 1 93 ? 1.261 0.251 -6.754 1.00 75.25 93 CYS A N 1
ATOM 728 C CA . CYS A 1 93 ? 1.854 1.572 -6.594 1.00 75.25 93 CYS A CA 1
ATOM 729 C C . CYS A 1 93 ? 0.855 2.560 -5.973 1.00 75.25 93 CYS A C 1
ATOM 731 O O . CYS A 1 93 ? -0.349 2.451 -6.185 1.00 75.25 93 CYS A O 1
ATOM 733 N N . PRO A 1 94 ? 1.323 3.550 -5.190 1.00 67.94 94 PRO A N 1
ATOM 734 C CA . PRO A 1 94 ? 0.444 4.479 -4.473 1.00 67.94 94 PRO A CA 1
ATOM 735 C C . PRO A 1 94 ? -0.393 5.375 -5.400 1.00 67.94 94 PRO A C 1
ATOM 737 O O . PRO A 1 94 ? -1.432 5.890 -4.975 1.00 67.94 94 PRO A O 1
ATOM 740 N N . LYS A 1 95 ? 0.057 5.568 -6.645 1.00 73.50 95 LYS A N 1
ATOM 741 C CA . LYS A 1 95 ? -0.706 6.170 -7.740 1.00 73.50 95 LYS A CA 1
ATOM 742 C C . LYS A 1 95 ? -1.170 5.045 -8.667 1.00 73.50 95 LYS A C 1
ATOM 744 O O . LYS A 1 95 ? -0.336 4.281 -9.133 1.00 73.50 95 LYS A O 1
ATOM 749 N N . GLY A 1 96 ? -2.475 4.964 -8.929 1.00 65.25 96 GLY A N 1
ATOM 750 C CA . GLY A 1 96 ? -3.078 3.843 -9.665 1.00 65.25 96 GLY A CA 1
ATOM 751 C C . GLY A 1 96 ? -2.602 3.685 -11.114 1.00 65.25 96 GLY A C 1
ATOM 752 O O . GLY A 1 96 ? -2.649 2.585 -11.641 1.00 65.25 96 GLY A O 1
ATOM 753 N N . GLU A 1 97 ? -2.104 4.756 -11.739 1.00 79.38 97 GLU A N 1
ATOM 754 C CA . GLU A 1 97 ? -1.568 4.734 -13.113 1.00 79.38 97 GLU A CA 1
ATOM 755 C C . GLU A 1 97 ? -0.063 4.431 -13.170 1.00 79.38 97 GLU A C 1
ATOM 757 O O . GLU A 1 97 ? 0.520 4.357 -14.249 1.00 79.38 97 GLU A O 1
ATOM 762 N N . TRP A 1 98 ? 0.596 4.318 -12.014 1.00 84.12 98 TRP A N 1
ATOM 763 C CA . TRP A 1 98 ? 2.035 4.087 -11.950 1.00 84.12 98 TRP A CA 1
ATOM 764 C C . TRP A 1 98 ? 2.339 2.601 -12.022 1.00 84.12 98 TRP A C 1
ATOM 766 O O . TRP A 1 98 ? 1.655 1.774 -11.416 1.00 84.12 98 TRP A O 1
ATOM 776 N N . LYS A 1 99 ? 3.409 2.285 -12.742 1.00 85.06 99 LYS A N 1
ATOM 777 C CA . LYS A 1 99 ? 3.868 0.923 -12.973 1.00 85.06 99 LYS A CA 1
ATOM 778 C C . LYS A 1 99 ? 4.920 0.546 -11.944 1.00 85.06 99 LYS A C 1
ATOM 780 O O . LYS A 1 99 ? 5.713 1.388 -11.520 1.00 85.06 99 LYS A O 1
ATOM 785 N N . CYS A 1 100 ? 4.915 -0.719 -11.543 1.00 84.62 100 CYS A N 1
ATOM 786 C CA . CYS A 1 100 ? 5.949 -1.265 -10.684 1.00 84.62 100 CYS A CA 1
ATOM 787 C C . CYS A 1 100 ? 7.076 -1.849 -11.525 1.00 84.62 100 CYS A C 1
ATOM 789 O O . CYS A 1 100 ? 6.832 -2.695 -12.386 1.00 84.62 100 CYS A O 1
ATOM 791 N N . CYS A 1 101 ? 8.301 -1.406 -11.265 1.00 85.44 101 CYS A N 1
ATOM 792 C CA . CYS A 1 101 ? 9.453 -1.767 -12.072 1.00 85.44 101 CYS A CA 1
ATOM 793 C C . CYS A 1 101 ? 10.602 -2.283 -11.220 1.00 85.44 101 CYS A C 1
ATOM 795 O O . CYS A 1 101 ? 10.795 -1.856 -10.080 1.00 85.44 101 CYS A O 1
ATOM 797 N N . THR A 1 102 ? 11.350 -3.216 -11.797 1.00 82.19 102 THR A N 1
ATOM 798 C CA . THR A 1 102 ? 12.580 -3.791 -11.240 1.00 82.19 102 THR A CA 1
ATOM 799 C C . THR A 1 102 ? 13.690 -3.758 -12.266 1.00 82.19 102 THR A C 1
ATOM 801 O O . THR A 1 102 ? 13.389 -3.982 -13.464 1.00 82.19 102 THR A O 1
#

InterPro domains:
  IPR001855 Beta-defensin-like domain [PF00711] (26-61)

Foldseek 3Di:
DDDDDDDDDDPPPVPPPPPDPDFPPQQVLLVVLVWHWAQDPADDPPWGFDAAGPVRRTTTTHGPVPQAAALVNVVWDWAAPVDDAPDFDRYDDPDRRITTHD

Mean predicted aligned error: 15.81 Å

Organism: NCBI:txid2529409

Secondary structure (DSSP, 8-state):
-------------------S----HHHHHHHHTT-EEESSSSPPTTEEEEEEETTTTEEEEEESSSS--BGGGGT-EEE-TTSPPSSEE--B-SSTTPEEE-

pLDDT: mean 71.34, std 16.13, range [35.44, 90.62]